Protein AF-A0A951DQ72-F1 (afdb_monomer)

Foldseek 3Di:
DDDDDDDDDPDDDDDDDDPPPDPPQAPCPVQFDAWPQKHFALAADDDCRVPQPCSNPGGQWMDHPNFIWGWDDKDFADPDDDADFPGDTRQWTWHDDPQWIWIDPVGMIIITHTPVVD

pLDDT: mean 83.1, std 17.78, range [40.22, 97.94]

Secondary structure (DSSP, 8-state):
---------------------PPPPPTTTTTSPPPTTEEEESS--SGGGGG-S-TTTS-SEEEETTEEEEEEEEEEPPSS--SEEEEEETTEEEEEETTEEEEE-SSEEEEEEEGGG-

Solvent-accessible surface area (backbone atoms only — not comparable to full-atom values): 7221 Å² total; per-residue (Å²): 134,91,80,90,80,88,80,90,79,89,75,88,78,88,77,90,73,82,89,68,85,68,77,78,75,44,76,47,53,85,64,39,54,68,29,86,79,39,44,68,27,79,59,39,74,70,87,65,33,85,58,51,77,53,44,62,75,43,57,14,14,36,40,45,92,92,41,50,23,32,33,67,50,77,45,74,37,62,101,64,83,72,58,50,77,73,43,56,29,69,85,29,41,29,21,40,48,99,83,27,40,33,42,34,62,81,61,38,26,38,36,23,40,38,53,95,70,110

Mean predicted aligned error: 10.5 Å

Structure (mmCIF, N/CA/C/O backbone):
data_AF-A0A951DQ72-F1
#
_entry.id   AF-A0A951DQ72-F1
#
loop_
_atom_site.group_PDB
_atom_site.id
_atom_site.type_symbol
_atom_site.label_atom_id
_atom_site.label_alt_id
_atom_site.label_comp_id
_atom_site.label_asym_id
_atom_site.label_entity_id
_atom_site.label_seq_id
_atom_site.pdbx_PDB_ins_code
_atom_site.Cartn_x
_atom_site.Cartn_y
_atom_site.Cartn_z
_atom_site.occupancy
_atom_site.B_iso_or_equiv
_atom_site.auth_seq_id
_atom_site.auth_comp_id
_atom_site.auth_asym_id
_atom_site.auth_atom_id
_atom_site.pdbx_PDB_model_num
ATOM 1 N N . MET A 1 1 ? -9.519 -81.967 -8.509 1.00 42.94 1 MET A N 1
ATOM 2 C CA . MET A 1 1 ? -8.205 -82.288 -9.109 1.00 42.94 1 MET A CA 1
ATOM 3 C C . MET A 1 1 ? -7.921 -81.266 -10.199 1.00 42.94 1 MET A C 1
ATOM 5 O O . MET A 1 1 ? -8.822 -81.042 -10.994 1.00 42.94 1 MET A O 1
ATOM 9 N N . SER A 1 2 ? -6.698 -80.710 -10.219 1.00 40.22 2 SER A N 1
ATOM 10 C CA . SER A 1 2 ? -6.107 -79.867 -11.287 1.00 40.22 2 SER A CA 1
ATOM 11 C C . SER A 1 2 ? -6.644 -78.423 -11.374 1.00 40.22 2 SER A C 1
ATOM 13 O O . SER A 1 2 ? -7.840 -78.247 -11.515 1.00 40.22 2 SER A O 1
ATOM 15 N N . ARG A 1 3 ? -5.878 -77.322 -11.340 1.00 44.34 3 ARG A N 1
ATOM 16 C CA . ARG A 1 3 ? -4.430 -77.038 -11.367 1.00 44.34 3 ARG A CA 1
ATOM 17 C C . ARG A 1 3 ? -4.198 -75.627 -10.786 1.00 44.34 3 ARG A C 1
ATOM 19 O O . ARG A 1 3 ? -5.009 -74.733 -10.988 1.00 44.34 3 ARG A O 1
ATOM 26 N N . LEU A 1 4 ? -3.073 -75.468 -10.093 1.00 49.38 4 LEU A N 1
ATOM 27 C CA . LEU A 1 4 ? -2.448 -74.205 -9.686 1.00 49.38 4 LEU A CA 1
ATOM 28 C C . LEU A 1 4 ? -2.097 -73.335 -10.910 1.00 49.38 4 LEU A C 1
ATOM 30 O O . LEU A 1 4 ? -1.656 -73.894 -11.912 1.00 49.38 4 LEU A O 1
ATOM 34 N N . ALA A 1 5 ? -2.182 -72.003 -10.792 1.00 46.69 5 ALA A N 1
ATOM 35 C CA . ALA A 1 5 ? -1.016 -71.096 -10.783 1.00 46.69 5 ALA A CA 1
ATOM 36 C C . ALA A 1 5 ? -1.352 -69.646 -11.199 1.00 46.69 5 ALA A C 1
ATOM 38 O O . ALA A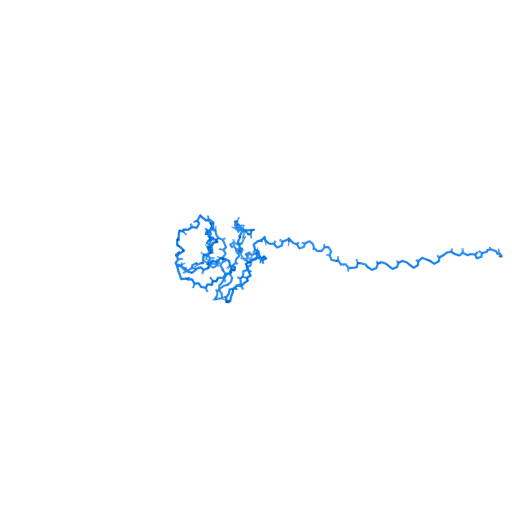 1 5 ? -2.049 -69.426 -12.181 1.00 46.69 5 ALA A O 1
ATOM 39 N N . ALA A 1 6 ? -0.682 -68.719 -10.497 1.00 46.59 6 ALA A N 1
ATOM 40 C CA . ALA A 1 6 ? -0.321 -67.344 -10.873 1.00 46.59 6 ALA A CA 1
ATOM 41 C C . ALA A 1 6 ? -1.470 -66.310 -10.975 1.00 46.59 6 ALA A C 1
ATOM 43 O O . ALA A 1 6 ? -2.549 -66.600 -11.457 1.00 46.59 6 ALA A O 1
ATOM 44 N N . ALA A 1 7 ? -1.335 -65.060 -10.536 1.00 47.00 7 ALA A N 1
ATOM 45 C CA . ALA A 1 7 ? -0.145 -64.270 -10.260 1.00 47.00 7 ALA A CA 1
ATOM 46 C C . ALA A 1 7 ? -0.443 -63.243 -9.154 1.00 47.00 7 ALA A C 1
ATOM 48 O O . ALA A 1 7 ? -1.519 -62.650 -9.107 1.00 47.00 7 ALA A O 1
ATOM 49 N N . ALA A 1 8 ? 0.534 -63.026 -8.276 1.00 52.50 8 ALA A N 1
ATOM 50 C CA . ALA A 1 8 ? 0.543 -61.913 -7.343 1.00 52.50 8 ALA A CA 1
ATOM 51 C C . ALA A 1 8 ? 0.726 -60.597 -8.116 1.00 52.50 8 ALA A C 1
ATOM 53 O O . ALA A 1 8 ? 1.748 -60.405 -8.770 1.00 52.50 8 ALA A O 1
ATOM 54 N N . LEU A 1 9 ? -0.240 -59.686 -8.012 1.00 52.50 9 LEU A N 1
ATOM 55 C CA . LEU A 1 9 ? -0.083 -58.282 -8.391 1.00 52.50 9 LEU A CA 1
ATOM 56 C C . LEU A 1 9 ? -0.302 -57.429 -7.141 1.00 52.50 9 LEU A C 1
ATOM 58 O O . LEU A 1 9 ? -1.373 -56.880 -6.897 1.00 52.50 9 LEU A O 1
ATOM 62 N N . LEU A 1 10 ? 0.749 -57.358 -6.323 1.00 49.00 10 LEU A N 1
ATOM 63 C CA . LEU A 1 10 ? 0.954 -56.253 -5.397 1.00 49.00 10 LEU A CA 1
ATOM 64 C C . LEU A 1 10 ? 1.287 -55.018 -6.236 1.00 49.00 10 LEU A C 1
ATOM 66 O O . LEU A 1 10 ? 2.428 -54.842 -6.652 1.00 49.00 10 LEU A O 1
ATOM 70 N N . THR A 1 11 ? 0.300 -54.156 -6.459 1.00 54.03 11 THR A N 1
ATOM 71 C CA . THR A 1 11 ? 0.568 -52.784 -6.900 1.00 54.03 11 THR A CA 1
ATOM 72 C C . THR A 1 11 ? -0.002 -51.848 -5.853 1.00 54.03 11 THR A C 1
ATOM 74 O O . THR A 1 11 ? -1.165 -51.457 -5.887 1.00 54.03 11 THR A O 1
ATOM 77 N N . ALA A 1 12 ? 0.837 -51.550 -4.864 1.00 54.34 12 ALA A N 1
ATOM 78 C CA . ALA A 1 12 ? 0.655 -50.398 -4.009 1.00 54.34 12 ALA A CA 1
ATOM 79 C C . ALA A 1 12 ? 0.926 -49.145 -4.848 1.00 54.34 12 ALA A C 1
ATOM 81 O O . ALA A 1 12 ? 2.048 -48.934 -5.299 1.00 54.34 12 ALA A O 1
ATOM 82 N N . LEU A 1 13 ? -0.092 -48.310 -5.030 1.00 54.56 13 LEU A N 1
ATOM 83 C CA . LEU A 1 13 ? 0.082 -46.903 -5.375 1.00 54.56 13 LEU A CA 1
ATOM 84 C C . LEU A 1 13 ? -0.714 -46.090 -4.358 1.00 54.56 13 LEU A C 1
ATOM 86 O O . LEU A 1 13 ? -1.879 -45.751 -4.547 1.00 54.56 13 LEU A O 1
ATOM 90 N N . LEU A 1 14 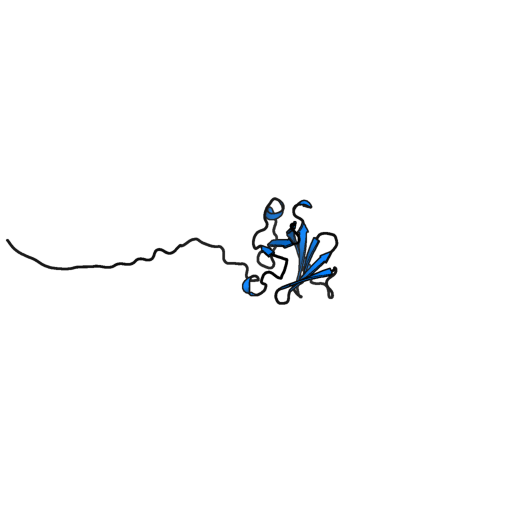? -0.049 -45.826 -3.234 1.00 52.72 14 LEU A N 1
ATOM 91 C CA . LEU A 1 14 ? -0.347 -44.672 -2.404 1.00 52.72 14 LEU A CA 1
ATOM 92 C C . LEU A 1 14 ? 0.027 -43.417 -3.198 1.00 52.72 14 LEU A C 1
ATOM 94 O O . LEU A 1 14 ? 1.203 -43.163 -3.437 1.00 52.72 14 LEU A O 1
ATOM 98 N N . ALA A 1 15 ? -0.973 -42.618 -3.547 1.00 52.84 15 ALA A N 1
ATOM 99 C CA . ALA A 1 15 ? -0.816 -41.184 -3.745 1.00 52.84 15 ALA A CA 1
ATOM 100 C C . ALA A 1 15 ? -2.050 -40.489 -3.161 1.00 52.84 15 ALA A C 1
ATOM 102 O O . ALA A 1 15 ? -2.952 -40.040 -3.861 1.00 52.84 15 ALA A O 1
ATOM 103 N N . ALA A 1 16 ? -2.094 -40.446 -1.831 1.00 56.62 16 ALA A N 1
ATOM 104 C CA . ALA A 1 16 ? -2.807 -39.398 -1.129 1.00 56.62 16 ALA A CA 1
ATOM 105 C C . ALA A 1 16 ? -1.984 -38.112 -1.281 1.00 56.62 16 ALA A C 1
ATOM 107 O O . ALA A 1 16 ? -0.916 -38.011 -0.689 1.00 56.62 16 ALA A O 1
ATOM 108 N N . ALA A 1 17 ? -2.459 -37.155 -2.078 1.00 49.41 17 ALA A N 1
ATOM 109 C CA . ALA A 1 17 ? -2.078 -35.748 -1.958 1.00 49.41 17 ALA A CA 1
ATOM 110 C C . ALA A 1 17 ? -3.063 -34.859 -2.735 1.00 49.41 17 ALA A C 1
ATOM 112 O O . ALA A 1 17 ? -2.911 -34.607 -3.923 1.00 49.41 17 ALA A O 1
ATOM 113 N N . CYS A 1 18 ? -4.098 -34.418 -2.021 1.00 52.59 18 CYS A N 1
ATOM 114 C CA . CYS A 1 18 ? -4.557 -33.031 -1.992 1.00 52.59 18 CYS A CA 1
ATOM 115 C C . CYS A 1 18 ? -4.607 -32.273 -3.336 1.00 52.59 18 CYS A C 1
ATOM 117 O O . CYS A 1 18 ? -3.840 -31.348 -3.576 1.00 52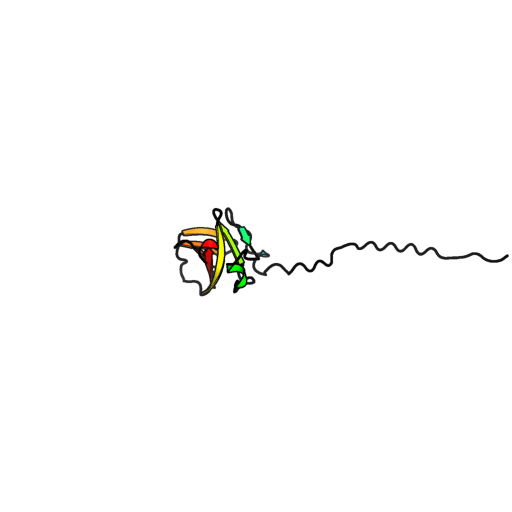.59 18 CYS A O 1
ATOM 119 N N . GLY A 1 19 ? -5.591 -32.587 -4.178 1.00 43.12 19 GLY A N 1
ATOM 120 C CA . GLY A 1 19 ? -6.080 -31.660 -5.205 1.00 43.12 19 GLY A CA 1
ATOM 121 C C . GLY A 1 19 ? -6.977 -30.581 -4.592 1.00 43.12 19 GLY A C 1
ATOM 122 O O . GLY A 1 19 ? -8.102 -30.387 -5.040 1.00 43.12 19 GLY A O 1
ATOM 123 N N . GLY A 1 20 ? -6.531 -29.941 -3.509 1.00 42.84 20 GLY A N 1
ATOM 124 C CA . GLY A 1 20 ? -7.137 -28.705 -3.039 1.00 42.84 20 GLY A CA 1
ATOM 125 C C . GLY A 1 20 ? -6.656 -27.613 -3.976 1.00 42.84 20 GLY A C 1
ATOM 126 O O . GLY A 1 20 ? -5.478 -27.270 -3.943 1.00 42.84 20 GLY A O 1
ATOM 127 N N . GLY A 1 21 ? -7.532 -27.129 -4.853 1.00 43.88 21 GLY A N 1
ATOM 128 C CA . GLY A 1 21 ? -7.253 -25.980 -5.706 1.00 43.88 21 GLY A CA 1
ATOM 129 C C . GLY A 1 21 ? -7.040 -24.737 -4.849 1.00 43.88 21 GLY A C 1
ATOM 130 O O . GLY A 1 21 ? -7.961 -23.949 -4.665 1.00 43.88 21 GLY A O 1
ATOM 131 N N . GLY A 1 22 ? -5.843 -24.587 -4.284 1.00 55.22 22 GLY A N 1
ATOM 132 C CA . GLY A 1 22 ? -5.372 -23.310 -3.783 1.00 55.22 22 GLY A CA 1
ATOM 133 C C . GLY A 1 22 ? -5.252 -22.393 -4.987 1.00 55.22 22 GLY A C 1
ATOM 134 O O . GLY A 1 22 ? -4.573 -22.742 -5.956 1.00 55.22 22 GLY A O 1
ATOM 135 N N . ALA A 1 23 ? -5.960 -21.264 -4.961 1.00 66.19 23 ALA A N 1
ATOM 136 C CA . ALA A 1 23 ? -5.717 -20.207 -5.926 1.00 66.19 23 ALA A CA 1
ATOM 137 C C . ALA A 1 23 ? -4.208 -19.926 -5.950 1.00 66.19 23 ALA A C 1
ATOM 139 O O . ALA A 1 23 ? -3.560 -19.918 -4.901 1.00 66.19 23 ALA A O 1
ATOM 140 N N . ALA A 1 24 ? -3.641 -19.776 -7.147 1.00 77.88 24 ALA A N 1
ATOM 141 C CA . ALA A 1 24 ? -2.245 -19.389 -7.256 1.00 77.88 24 ALA A CA 1
ATOM 142 C C . ALA A 1 24 ? -2.054 -18.060 -6.515 1.00 77.88 24 ALA A C 1
ATOM 144 O O . ALA A 1 24 ? -2.876 -17.156 -6.668 1.00 77.88 24 ALA A O 1
ATOM 145 N N . ALA A 1 25 ? -0.992 -17.963 -5.713 1.00 82.62 25 ALA A N 1
ATOM 146 C CA . ALA A 1 25 ? -0.660 -16.717 -5.038 1.00 82.62 25 ALA A CA 1
ATOM 147 C C . ALA A 1 25 ? -0.479 -15.589 -6.077 1.00 82.62 25 ALA A C 1
ATOM 149 O O . ALA A 1 25 ? 0.014 -15.859 -7.184 1.00 82.62 25 ALA A O 1
ATOM 150 N N . PRO A 1 26 ? -0.834 -14.336 -5.745 1.00 89.81 26 PRO A N 1
ATOM 151 C CA . PRO A 1 26 ? -0.614 -13.191 -6.617 1.00 89.81 26 PRO A CA 1
ATOM 152 C C . PRO A 1 26 ? 0.844 -13.079 -7.074 1.00 89.81 26 PRO A C 1
ATOM 154 O O . PRO A 1 26 ? 1.779 -13.330 -6.309 1.00 89.81 26 PRO A O 1
ATOM 157 N N . SER A 1 27 ? 1.054 -12.643 -8.317 1.00 89.81 27 SER A N 1
ATOM 158 C CA . SER A 1 27 ? 2.384 -12.605 -8.948 1.00 89.81 27 SER A CA 1
ATOM 159 C C . SER A 1 27 ? 3.395 -11.723 -8.206 1.00 89.81 27 SER A C 1
ATOM 161 O O . SER A 1 27 ? 4.593 -12.004 -8.233 1.00 89.81 27 SER A O 1
ATOM 163 N N . TRP A 1 28 ? 2.926 -10.690 -7.501 1.00 93.38 28 TRP A N 1
ATOM 164 C CA . TRP A 1 28 ? 3.772 -9.793 -6.716 1.00 93.38 28 TRP A CA 1
ATOM 165 C C . TRP A 1 28 ? 4.314 -10.430 -5.430 1.00 93.38 28 TRP A C 1
ATOM 167 O O . TRP A 1 28 ? 5.364 -9.997 -4.948 1.00 93.38 28 TRP A O 1
ATOM 177 N N . ARG A 1 29 ? 3.636 -11.441 -4.865 1.00 94.25 29 ARG A N 1
ATOM 178 C CA . ARG A 1 29 ? 3.923 -11.960 -3.514 1.00 94.25 29 ARG A CA 1
ATOM 179 C C . ARG A 1 29 ? 5.337 -12.513 -3.386 1.00 94.25 29 ARG A C 1
ATOM 181 O O . ARG A 1 29 ? 5.976 -12.346 -2.352 1.00 94.25 29 ARG A O 1
ATOM 188 N N . ALA A 1 30 ? 5.839 -13.148 -4.443 1.00 93.00 30 ALA A N 1
ATOM 189 C CA . ALA A 1 30 ? 7.155 -13.777 -4.434 1.00 93.00 30 ALA A CA 1
ATOM 190 C C . ALA A 1 30 ? 8.313 -12.770 -4.293 1.00 93.00 30 ALA A C 1
ATOM 192 O O . ALA A 1 30 ? 9.347 -13.118 -3.726 1.00 93.00 30 ALA A O 1
ATOM 193 N N . SER A 1 31 ? 8.156 -11.540 -4.794 1.00 94.56 31 SER A N 1
ATOM 194 C CA . SER A 1 31 ? 9.208 -10.512 -4.769 1.00 94.56 31 SER A CA 1
ATOM 195 C C . SER A 1 31 ? 8.989 -9.410 -3.727 1.00 94.56 31 SER A C 1
ATOM 197 O O . SER A 1 31 ? 9.903 -8.619 -3.499 1.00 94.56 31 SER A O 1
ATOM 199 N N . HIS A 1 32 ? 7.826 -9.372 -3.068 1.00 96.69 32 HIS A N 1
ATOM 200 C CA . HIS A 1 32 ? 7.474 -8.351 -2.076 1.00 96.69 32 HIS A CA 1
ATOM 201 C C . HIS A 1 32 ? 6.951 -9.013 -0.786 1.00 96.69 32 HIS A C 1
ATOM 203 O O . HIS A 1 32 ? 5.737 -9.095 -0.578 1.00 96.69 32 HIS A O 1
ATOM 209 N N . PRO A 1 33 ? 7.851 -9.531 0.077 1.00 96.12 33 PRO A N 1
ATOM 210 C CA . PRO A 1 33 ? 7.473 -10.161 1.342 1.00 96.12 33 PRO A CA 1
ATOM 211 C C . PRO A 1 33 ? 6.954 -9.142 2.366 1.00 96.12 33 PRO A C 1
ATOM 213 O O . PRO A 1 33 ? 7.173 -7.938 2.230 1.00 96.12 33 PRO A O 1
ATOM 216 N N . ASP A 1 34 ? 6.333 -9.626 3.439 1.00 97.62 34 ASP A N 1
ATOM 217 C CA . ASP A 1 34 ? 5.861 -8.772 4.532 1.00 97.62 34 ASP A CA 1
ATOM 218 C C . ASP A 1 34 ? 7.030 -7.986 5.156 1.00 97.62 34 ASP A C 1
ATOM 220 O O . ASP A 1 34 ? 8.012 -8.588 5.613 1.00 97.62 34 ASP A O 1
ATOM 224 N N . PRO A 1 35 ? 6.985 -6.643 5.163 1.00 96.75 35 PRO A N 1
ATOM 225 C CA . PRO A 1 35 ? 8.018 -5.856 5.806 1.00 96.75 35 PRO A CA 1
ATOM 226 C C . PRO A 1 35 ? 7.786 -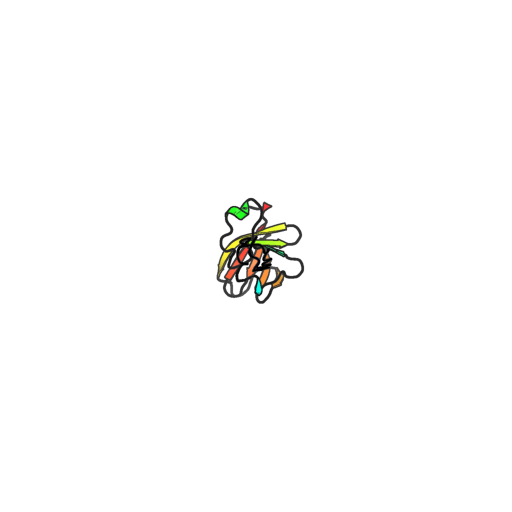5.787 7.318 1.00 96.75 35 PRO A C 1
ATOM 228 O O . PRO A 1 35 ? 6.677 -5.970 7.808 1.00 96.75 35 PRO A O 1
ATOM 231 N N . ASN A 1 36 ? 8.835 -5.489 8.089 1.00 94.69 36 ASN A N 1
ATOM 232 C CA . ASN A 1 36 ? 8.726 -5.478 9.549 1.00 94.69 36 ASN A CA 1
ATOM 233 C C . ASN A 1 36 ? 7.599 -4.545 10.040 1.00 94.69 36 ASN A C 1
ATOM 235 O O . ASN A 1 36 ? 7.599 -3.351 9.735 1.00 94.69 36 ASN A O 1
ATOM 239 N N . GLY A 1 37 ? 6.679 -5.095 10.835 1.00 95.25 37 GLY A N 1
ATOM 240 C CA . GLY A 1 37 ? 5.557 -4.369 11.431 1.00 95.25 37 GLY A CA 1
ATOM 241 C C . GLY A 1 37 ? 4.327 -4.208 10.534 1.00 95.25 37 GLY A C 1
ATOM 242 O O . GLY A 1 37 ? 3.380 -3.548 10.967 1.00 95.25 37 GLY A O 1
ATOM 243 N N . LEU A 1 38 ? 4.330 -4.772 9.322 1.00 97.88 38 LEU A N 1
ATOM 244 C CA . LEU A 1 38 ? 3.165 -4.846 8.442 1.00 97.88 38 LEU A CA 1
ATOM 245 C C . LEU A 1 38 ? 2.953 -6.292 7.978 1.00 97.88 38 LEU A C 1
ATOM 247 O O . LEU A 1 38 ? 3.919 -7.017 7.757 1.00 97.88 38 LEU A O 1
ATOM 251 N N . THR A 1 39 ? 1.700 -6.662 7.746 1.00 97.94 39 THR A N 1
ATOM 252 C CA . THR A 1 39 ? 1.337 -7.895 7.032 1.00 97.94 39 THR A CA 1
ATOM 253 C C . THR A 1 39 ? 0.690 -7.503 5.713 1.00 97.94 39 THR A C 1
ATOM 255 O O . THR A 1 39 ? -0.151 -6.604 5.695 1.00 97.94 39 THR A O 1
ATOM 258 N N . PHE A 1 40 ? 1.081 -8.129 4.606 1.00 96.94 40 PHE A N 1
ATOM 259 C CA . PHE A 1 40 ? 0.352 -8.034 3.349 1.00 96.94 40 PHE A CA 1
ATOM 260 C C . PHE A 1 40 ? -0.618 -9.199 3.232 1.00 96.94 40 PHE A C 1
ATOM 262 O O . PHE A 1 40 ? -0.226 -10.356 3.370 1.00 96.94 40 PHE A O 1
ATOM 269 N N . ASP A 1 41 ? -1.862 -8.900 2.885 1.00 94.19 41 ASP A N 1
ATOM 270 C CA . ASP A 1 41 ? -2.898 -9.904 2.702 1.00 94.19 41 ASP A CA 1
ATOM 271 C C . ASP A 1 41 ? -3.329 -9.975 1.244 1.00 94.19 41 ASP A C 1
ATOM 273 O O . ASP A 1 41 ? -3.552 -8.968 0.564 1.00 94.19 41 ASP A O 1
ATOM 277 N N . GLU A 1 42 ? -3.471 -11.202 0.760 1.00 92.56 42 GLU A N 1
ATOM 278 C CA . GLU A 1 42 ? -3.938 -11.499 -0.597 1.00 92.56 42 GLU A CA 1
ATOM 279 C C . GLU A 1 42 ? -5.461 -11.361 -0.717 1.00 92.56 42 GLU A C 1
ATOM 281 O O . GLU A 1 42 ? -6.008 -11.275 -1.815 1.00 92.56 42 GLU A O 1
ATOM 286 N N . GLN A 1 43 ? -6.152 -11.298 0.421 1.00 88.94 43 GLN A N 1
ATOM 287 C CA . GLN A 1 43 ? -7.588 -11.098 0.518 1.00 88.94 43 GLN A CA 1
ATOM 288 C C . GLN A 1 43 ? -7.860 -9.961 1.491 1.00 88.94 43 GLN A C 1
ATOM 290 O O . GLN A 1 43 ? -7.259 -9.882 2.557 1.00 88.94 43 GLN A O 1
ATOM 295 N N . ALA A 1 44 ? -8.788 -9.081 1.137 1.00 86.44 44 ALA A N 1
ATOM 296 C CA . ALA A 1 44 ? -9.298 -8.134 2.109 1.00 86.44 44 ALA A CA 1
ATOM 297 C C . ALA A 1 44 ? -10.351 -8.834 2.980 1.00 86.44 44 ALA A C 1
ATOM 299 O O . ALA A 1 44 ? -11.200 -9.549 2.442 1.00 86.44 44 ALA A O 1
ATOM 300 N N . PRO A 1 45 ? -10.335 -8.649 4.305 1.00 83.06 45 PRO A N 1
ATOM 301 C CA . PRO A 1 45 ? -11.447 -9.047 5.152 1.00 83.06 45 PRO A CA 1
ATOM 302 C C . PRO A 1 45 ? -12.554 -7.976 5.166 1.00 83.06 45 PRO A C 1
ATOM 304 O O . PRO A 1 45 ? -12.335 -6.803 4.857 1.00 83.06 45 PRO A O 1
ATOM 307 N N . GLY A 1 46 ? -13.764 -8.415 5.518 1.00 79.25 46 GLY A N 1
ATOM 308 C CA . GLY A 1 46 ? -14.897 -7.554 5.866 1.00 79.25 46 GLY A CA 1
ATOM 309 C C . GLY A 1 46 ? -15.536 -6.747 4.728 1.00 79.25 46 GLY A C 1
ATOM 310 O O . GLY A 1 46 ? -15.489 -7.133 3.562 1.00 79.25 46 GLY A O 1
ATOM 311 N N . LEU A 1 47 ? -16.259 -5.671 5.061 1.00 73.38 47 LEU A N 1
ATOM 312 C CA . LEU A 1 47 ? -17.238 -5.053 4.142 1.00 73.38 47 LEU A CA 1
ATOM 313 C C . LEU A 1 47 ? -16.597 -4.405 2.904 1.00 73.38 47 LEU A C 1
ATOM 315 O O . LEU A 1 47 ? -17.188 -4.418 1.823 1.00 73.38 47 LEU A O 1
ATOM 319 N N . CYS A 1 48 ? -15.379 -3.876 3.035 1.00 78.94 48 CYS A N 1
ATOM 320 C CA . CYS A 1 48 ? -14.664 -3.246 1.921 1.00 78.94 48 CYS A CA 1
ATOM 321 C C . CYS A 1 48 ? -14.100 -4.280 0.931 1.00 78.94 48 CYS A C 1
ATOM 323 O O . CYS A 1 48 ? -13.791 -3.939 -0.212 1.00 78.94 48 CYS A O 1
ATOM 325 N N . ALA A 1 49 ? -14.003 -5.549 1.344 1.00 67.88 49 ALA A N 1
ATOM 326 C CA . ALA A 1 49 ? -13.427 -6.627 0.552 1.00 67.88 49 ALA A CA 1
ATOM 327 C C . ALA A 1 49 ? -14.222 -6.992 -0.697 1.00 67.88 49 ALA A C 1
ATOM 329 O O . ALA A 1 49 ? -13.647 -7.469 -1.674 1.00 67.88 49 ALA A O 1
ATOM 330 N N . LEU A 1 50 ? -15.531 -6.723 -0.698 1.00 66.44 50 LEU A N 1
ATOM 331 C CA . LEU A 1 50 ? -16.390 -6.961 -1.859 1.00 66.44 50 LEU A CA 1
ATOM 332 C C . LEU A 1 50 ? -15.929 -6.183 -3.108 1.00 66.44 50 LEU A C 1
ATOM 334 O O . LEU A 1 50 ? -16.396 -6.482 -4.202 1.00 66.44 50 LEU A O 1
ATOM 338 N N . THR A 1 51 ? -15.017 -5.208 -2.965 1.00 72.00 51 THR A N 1
ATOM 339 C CA . THR A 1 51 ? -14.556 -4.356 -4.073 1.00 72.00 51 THR A CA 1
ATOM 340 C C . THR A 1 51 ? -13.034 -4.141 -4.110 1.00 72.00 51 THR A C 1
ATOM 342 O O . THR A 1 51 ? -12.581 -3.049 -4.455 1.00 72.00 51 THR A O 1
ATOM 345 N N . VAL A 1 52 ? -12.216 -5.147 -3.774 1.00 81.62 52 VAL A N 1
ATOM 346 C CA . VAL A 1 52 ? -10.766 -5.058 -4.050 1.00 81.62 52 VAL A CA 1
ATOM 347 C C . VAL A 1 52 ? -10.552 -5.015 -5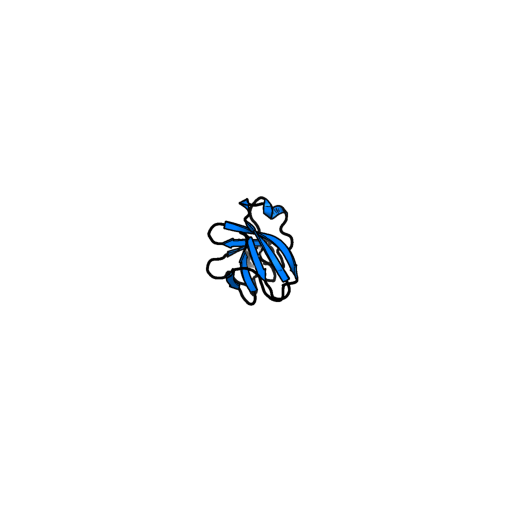.562 1.00 81.62 52 VAL A C 1
ATOM 349 O O . VAL A 1 52 ? -10.967 -5.922 -6.280 1.00 81.62 52 VAL A O 1
ATOM 352 N N . GLN A 1 53 ? -9.923 -3.949 -6.056 1.00 81.94 53 GLN A N 1
ATOM 353 C CA . GLN A 1 53 ? -9.881 -3.676 -7.495 1.00 81.94 53 GLN A CA 1
ATOM 354 C C . GLN A 1 53 ? -8.688 -4.319 -8.213 1.00 81.94 53 GLN A C 1
ATOM 356 O O . GLN A 1 53 ? -8.811 -4.682 -9.381 1.00 81.94 53 GLN A O 1
ATOM 361 N N . TYR A 1 54 ? -7.543 -4.459 -7.540 1.00 89.38 54 TYR A N 1
ATOM 362 C CA . TYR A 1 54 ? -6.280 -4.893 -8.149 1.00 89.38 54 TYR A CA 1
ATOM 363 C C . TYR A 1 54 ? -5.494 -5.878 -7.251 1.00 89.38 54 TYR A C 1
ATOM 365 O O . TYR A 1 54 ? -4.319 -5.630 -6.952 1.00 89.38 54 TYR A O 1
ATOM 373 N N . PRO A 1 55 ? -6.098 -7.002 -6.813 1.00 87.62 55 PRO A N 1
ATOM 374 C CA . PRO A 1 55 ? -5.456 -7.947 -5.884 1.00 87.62 55 PRO A CA 1
ATOM 375 C C . PRO A 1 55 ? -4.215 -8.641 -6.479 1.00 87.62 55 PRO A C 1
ATOM 377 O O . PRO A 1 55 ? -3.287 -9.005 -5.759 1.00 87.62 55 PRO A O 1
ATOM 380 N N . ASP A 1 56 ? -4.156 -8.767 -7.808 1.00 90.56 56 ASP A N 1
ATOM 381 C CA . ASP A 1 56 ? -3.037 -9.404 -8.512 1.00 90.56 56 ASP A CA 1
ATOM 382 C C . ASP A 1 56 ? -1.840 -8.473 -8.739 1.00 90.56 56 ASP A C 1
ATOM 384 O O . ASP A 1 56 ? -0.790 -8.919 -9.194 1.00 90.56 56 ASP A O 1
ATOM 388 N N . SER A 1 57 ? -1.986 -7.172 -8.469 1.00 94.19 57 SER A N 1
ATOM 389 C CA . SER A 1 57 ? -0.933 -6.168 -8.704 1.00 94.19 57 SER A CA 1
ATOM 390 C C . SER A 1 57 ? -0.287 -5.659 -7.417 1.00 94.19 57 SER A C 1
ATOM 392 O O . SER A 1 57 ? 0.863 -5.235 -7.442 1.00 94.19 57 SER A O 1
ATOM 394 N N . ALA A 1 58 ? -1.025 -5.695 -6.311 1.00 95.88 58 ALA A N 1
ATOM 395 C CA . ALA A 1 58 ? -0.583 -5.277 -4.989 1.00 95.88 58 ALA A CA 1
ATOM 396 C C . ALA A 1 58 ? -1.454 -5.964 -3.919 1.00 95.88 58 ALA A C 1
ATOM 398 O O . ALA A 1 58 ? -2.527 -6.468 -4.262 1.00 95.88 58 ALA A O 1
ATOM 399 N N . PRO A 1 59 ? -1.045 -5.967 -2.635 1.00 96.31 59 PRO A N 1
ATOM 400 C CA . PRO A 1 59 ? -1.816 -6.534 -1.538 1.00 96.31 59 PRO A CA 1
ATOM 401 C C . PRO A 1 59 ? -3.263 -6.063 -1.574 1.00 96.31 59 PRO A C 1
ATOM 403 O O . PRO A 1 59 ? -3.523 -4.880 -1.820 1.00 96.31 59 PRO A O 1
ATOM 406 N N . ALA A 1 60 ? -4.195 -6.977 -1.335 1.00 94.94 60 ALA A N 1
ATOM 407 C CA . ALA A 1 60 ? -5.610 -6.662 -1.214 1.00 94.94 60 ALA A CA 1
ATOM 408 C C . ALA A 1 60 ? -5.886 -5.902 0.089 1.00 94.94 60 ALA A C 1
ATOM 410 O O . ALA A 1 60 ? -6.702 -4.976 0.110 1.00 94.94 60 ALA A O 1
ATOM 411 N N . ALA A 1 61 ? -5.167 -6.259 1.154 1.00 95.38 61 ALA A N 1
ATOM 412 C CA . ALA A 1 61 ? -5.150 -5.524 2.405 1.00 95.38 61 ALA A CA 1
ATOM 413 C C . ALA A 1 61 ? -3.748 -5.480 3.028 1.00 95.38 61 ALA A C 1
ATOM 415 O O . ALA A 1 61 ? -2.833 -6.195 2.616 1.00 95.38 61 ALA A O 1
ATOM 416 N N . ILE A 1 62 ? -3.588 -4.566 3.981 1.00 97.06 62 ILE A N 1
ATOM 417 C CA . ILE A 1 62 ? -2.381 -4.389 4.779 1.00 97.06 62 ILE A CA 1
ATOM 418 C C . ILE A 1 62 ? -2.802 -4.285 6.241 1.00 97.06 62 ILE A C 1
ATOM 420 O O . ILE A 1 62 ? -3.561 -3.379 6.598 1.00 97.06 62 ILE A O 1
ATOM 424 N N . GLU A 1 63 ? -2.276 -5.153 7.093 1.00 96.94 63 GLU A N 1
ATOM 425 C CA . GLU A 1 63 ? -2.365 -4.968 8.538 1.00 96.94 63 GLU A CA 1
ATOM 426 C C . GLU A 1 63 ? -1.230 -4.062 9.007 1.00 96.94 63 GLU A C 1
ATOM 428 O O . GLU A 1 63 ? -0.054 -4.304 8.727 1.00 96.94 63 GLU A O 1
ATOM 433 N N . TYR A 1 64 ? -1.573 -3.001 9.732 1.00 96.81 64 TYR A N 1
ATOM 434 C CA . TYR A 1 64 ? -0.598 -2.070 10.285 1.00 96.81 64 TYR A CA 1
ATOM 435 C C . TYR A 1 64 ? -1.118 -1.442 11.576 1.00 96.81 64 TYR A C 1
ATOM 437 O O . TYR A 1 64 ? -2.217 -0.891 11.612 1.00 96.81 64 TYR A O 1
ATOM 445 N N . GLN A 1 65 ? -0.318 -1.509 12.646 1.00 94.94 65 GLN A N 1
ATOM 446 C CA . GLN A 1 65 ? -0.652 -0.947 13.966 1.00 94.94 65 GLN A CA 1
ATOM 447 C C . GLN A 1 65 ? -2.039 -1.371 14.497 1.00 94.94 65 GLN A C 1
ATOM 449 O O . GLN A 1 65 ? -2.741 -0.585 15.128 1.00 94.94 65 GLN A O 1
ATOM 454 N N . GLY A 1 66 ? -2.444 -2.618 14.235 1.00 93.31 66 GLY A N 1
ATOM 455 C CA . GLY A 1 66 ? -3.737 -3.159 14.672 1.00 93.31 66 GLY A CA 1
ATOM 456 C C . GLY A 1 66 ? -4.945 -2.707 13.842 1.00 93.31 66 GLY A C 1
ATOM 457 O O . GLY A 1 66 ? -6.073 -3.004 14.222 1.00 93.31 66 GLY A O 1
ATOM 458 N N . GLY A 1 67 ? -4.731 -1.995 12.732 1.00 94.12 67 GLY A N 1
ATOM 459 C CA . GLY A 1 67 ? -5.767 -1.673 11.754 1.00 94.12 67 GLY A CA 1
ATOM 460 C C . GLY A 1 67 ? -5.583 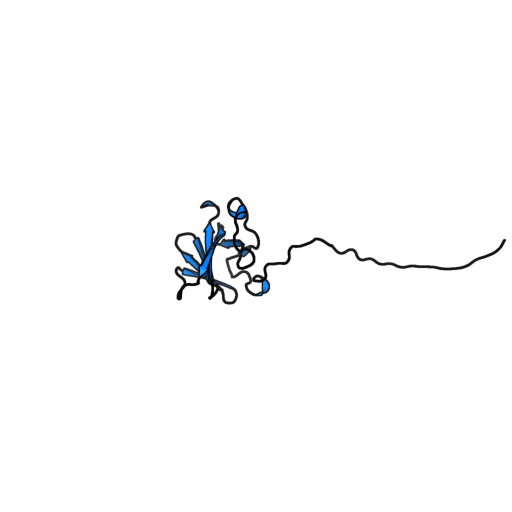-2.443 10.450 1.00 94.12 67 GLY A C 1
ATOM 461 O O . GLY A 1 67 ? -4.451 -2.659 10.015 1.00 94.12 67 GLY A O 1
ATOM 462 N N . THR A 1 68 ? -6.697 -2.789 9.805 1.00 95.12 68 THR A N 1
ATOM 463 C CA . THR A 1 68 ? -6.713 -3.399 8.471 1.00 95.12 68 THR A CA 1
ATOM 464 C C . THR A 1 68 ? -7.023 -2.342 7.422 1.00 95.12 68 THR A C 1
ATOM 466 O O . THR A 1 68 ? -8.072 -1.695 7.459 1.00 95.12 68 THR A O 1
ATOM 469 N N . TYR A 1 69 ? -6.106 -2.146 6.482 1.00 95.00 69 TYR A N 1
ATOM 470 C CA . TYR A 1 69 ? -6.226 -1.165 5.412 1.00 95.00 69 TYR A CA 1
ATOM 471 C C . TYR A 1 69 ? -6.488 -1.883 4.095 1.00 95.00 69 TYR A C 1
ATOM 473 O O . TYR A 1 69 ? -5.661 -2.666 3.644 1.00 95.00 69 TYR A O 1
ATOM 481 N N . VAL A 1 70 ? -7.623 -1.606 3.461 1.00 94.75 70 VAL A N 1
ATOM 482 C CA . VAL A 1 70 ? -8.076 -2.295 2.248 1.00 94.75 70 VAL A CA 1
ATOM 483 C C . VAL A 1 70 ? -7.744 -1.471 1.007 1.00 94.75 70 VAL A C 1
ATOM 485 O O . VAL A 1 70 ? -7.907 -0.245 1.001 1.00 94.75 70 VAL A O 1
ATOM 488 N N . GLN A 1 71 ? -7.270 -2.146 -0.041 1.00 94.19 71 GLN A N 1
ATOM 489 C CA . GLN A 1 71 ? -6.890 -1.542 -1.314 1.00 94.19 71 GLN A CA 1
ATOM 490 C C . GLN A 1 71 ? -8.096 -0.866 -1.979 1.00 94.19 71 GLN A C 1
ATOM 492 O O . GLN A 1 71 ? -9.154 -1.472 -2.149 1.00 94.19 71 GLN A O 1
ATOM 497 N N . ARG A 1 72 ? -7.932 0.399 -2.378 1.00 91.12 72 ARG A N 1
ATOM 498 C CA . ARG A 1 72 ? -9.023 1.239 -2.891 1.00 91.12 72 ARG A CA 1
ATOM 499 C C . ARG A 1 72 ? -8.851 1.640 -4.347 1.00 91.12 72 ARG A C 1
ATOM 501 O O . ARG A 1 72 ? -9.823 1.643 -5.095 1.00 91.12 72 ARG A O 1
ATOM 508 N N . SER A 1 73 ? -7.653 2.068 -4.729 1.00 91.31 73 SER A N 1
ATOM 509 C CA . SER A 1 73 ? -7.407 2.612 -6.063 1.00 91.31 73 SER A CA 1
ATOM 510 C C . SER A 1 73 ? -5.960 2.441 -6.491 1.00 91.31 73 SER A C 1
ATOM 512 O O . SER A 1 73 ? -5.069 2.299 -5.653 1.00 91.31 73 SER A O 1
ATOM 514 N N . ARG A 1 74 ? -5.752 2.535 -7.804 1.00 94.81 74 ARG A N 1
ATOM 515 C CA . ARG A 1 74 ? -4.455 2.595 -8.473 1.00 94.81 74 ARG A CA 1
ATOM 516 C C . ARG A 1 74 ? -4.356 3.903 -9.253 1.00 94.81 74 ARG A C 1
ATOM 518 O O . ARG A 1 74 ? -5.325 4.324 -9.884 1.00 94.81 74 ARG A O 1
ATOM 525 N N . ALA A 1 75 ? -3.195 4.535 -9.214 1.00 94.88 75 ALA A N 1
ATOM 526 C CA . ALA A 1 75 ? -2.839 5.683 -10.038 1.00 94.88 75 ALA A CA 1
ATOM 527 C C . ALA A 1 75 ? -1.380 5.552 -10.490 1.00 94.88 75 ALA A C 1
ATOM 529 O O . ALA A 1 75 ? -0.657 4.700 -9.986 1.00 94.88 75 ALA A O 1
ATOM 530 N N . VAL A 1 76 ? -0.932 6.407 -11.407 1.00 95.81 76 VAL A N 1
ATOM 531 C CA . VAL A 1 76 ? 0.494 6.490 -11.760 1.00 95.81 76 VAL A CA 1
ATOM 532 C C . VAL A 1 76 ? 1.285 7.002 -10.555 1.00 95.81 76 VAL A C 1
ATOM 534 O O . VAL A 1 76 ? 0.848 7.946 -9.887 1.00 95.81 76 VAL A O 1
ATOM 537 N N . ALA A 1 77 ? 2.438 6.391 -10.284 1.00 92.81 77 ALA A N 1
ATOM 538 C CA . ALA A 1 77 ? 3.318 6.819 -9.205 1.00 92.81 77 ALA A CA 1
ATOM 539 C C . ALA A 1 77 ? 3.785 8.275 -9.416 1.00 92.81 77 ALA A C 1
ATOM 541 O O . ALA A 1 77 ? 4.239 8.634 -10.509 1.00 92.81 77 ALA A O 1
ATOM 542 N N . PRO A 1 78 ? 3.671 9.152 -8.402 1.00 88.56 78 PRO A N 1
ATOM 543 C CA . PRO A 1 78 ? 4.231 10.492 -8.487 1.00 88.56 78 PRO A CA 1
ATOM 544 C C . PRO A 1 78 ? 5.770 10.432 -8.458 1.00 88.56 78 PRO A C 1
ATOM 546 O O . PRO A 1 78 ? 6.340 9.508 -7.888 1.00 88.56 78 PRO A O 1
ATOM 549 N N . PRO A 1 79 ? 6.483 11.465 -8.949 1.00 85.00 79 PRO A N 1
ATOM 550 C CA . PRO A 1 79 ? 7.951 11.511 -8.889 1.00 85.00 79 PRO A CA 1
ATOM 551 C C . PRO A 1 79 ? 8.525 11.425 -7.467 1.00 85.00 79 PRO A C 1
ATOM 553 O O . PRO A 1 79 ? 9.700 11.111 -7.281 1.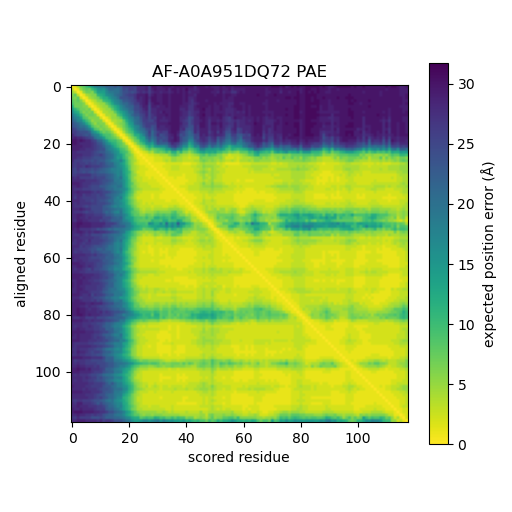00 85.00 79 PRO A O 1
ATOM 556 N N . ARG A 1 80 ? 7.712 11.767 -6.459 1.00 80.44 80 ARG A N 1
ATOM 557 C CA . ARG A 1 80 ? 8.005 11.548 -5.045 1.00 80.44 80 ARG A CA 1
ATOM 558 C C . ARG A 1 80 ? 6.750 11.082 -4.312 1.00 80.44 80 ARG A C 1
ATOM 560 O O . ARG A 1 80 ? 5.746 11.799 -4.373 1.00 80.44 80 ARG A O 1
ATOM 567 N N . PRO A 1 81 ? 6.819 9.976 -3.558 1.00 75.12 81 PRO A N 1
ATOM 568 C CA . PRO A 1 81 ? 5.725 9.565 -2.698 1.00 75.12 81 PRO A CA 1
ATOM 569 C C . PRO A 1 81 ? 5.495 10.601 -1.593 1.00 75.12 81 PRO A C 1
ATOM 571 O O . PRO A 1 81 ? 6.431 11.144 -1.000 1.00 75.12 81 PRO A O 1
ATOM 574 N N . SER A 1 82 ? 4.225 10.893 -1.330 1.00 82.38 82 SER A N 1
ATOM 575 C CA . SER A 1 82 ? 3.797 11.733 -0.212 1.00 82.38 82 SER A CA 1
ATOM 576 C C . SER A 1 82 ? 3.624 10.903 1.061 1.00 82.38 82 SER A C 1
ATOM 578 O O . SER A 1 82 ? 3.233 9.737 0.994 1.00 82.38 82 SER A O 1
ATOM 580 N N . GLY A 1 83 ? 3.821 11.530 2.223 1.00 91.06 83 GLY A N 1
ATOM 581 C CA . GLY A 1 83 ? 3.634 10.897 3.531 1.00 91.06 83 GLY A CA 1
ATOM 582 C C . GLY A 1 83 ? 4.929 10.415 4.177 1.00 91.06 83 GLY A C 1
ATOM 583 O O . GLY A 1 83 ? 6.018 10.558 3.623 1.00 91.06 83 GLY A O 1
ATOM 584 N N . ALA A 1 84 ? 4.803 9.864 5.382 1.00 94.88 84 ALA A N 1
ATOM 585 C CA . ALA A 1 84 ? 5.927 9.273 6.099 1.00 94.88 84 ALA A CA 1
ATOM 586 C C . ALA A 1 84 ? 6.167 7.851 5.587 1.00 94.88 84 ALA A C 1
ATOM 588 O O . ALA A 1 84 ? 5.227 7.064 5.519 1.00 94.88 84 ALA A O 1
ATOM 589 N N . VAL A 1 85 ? 7.410 7.511 5.242 1.00 96.19 85 VAL A N 1
ATOM 590 C CA . VAL A 1 85 ? 7.774 6.128 4.907 1.00 96.19 85 VAL A CA 1
ATOM 591 C C . VAL A 1 85 ? 7.694 5.287 6.175 1.00 96.19 85 VAL A C 1
ATOM 593 O O . VAL A 1 85 ? 8.391 5.578 7.145 1.00 96.19 85 VAL A O 1
ATOM 596 N N . VAL A 1 86 ? 6.858 4.250 6.155 1.00 97.19 86 VAL A N 1
ATOM 597 C CA . VAL A 1 86 ? 6.672 3.338 7.295 1.00 97.19 86 VAL A CA 1
ATOM 598 C C . VAL A 1 86 ? 7.360 1.996 7.082 1.00 97.19 86 VAL A C 1
ATOM 600 O O . VAL A 1 86 ? 7.749 1.356 8.054 1.00 97.19 86 VAL A O 1
ATOM 603 N N . ALA A 1 87 ? 7.548 1.584 5.827 1.00 97.25 87 ALA A N 1
ATOM 604 C CA . ALA A 1 87 ? 8.182 0.319 5.483 1.00 97.25 87 ALA A CA 1
ATOM 605 C C . ALA A 1 87 ? 8.662 0.289 4.023 1.00 97.25 87 ALA A C 1
ATOM 607 O O . ALA A 1 87 ? 8.307 1.145 3.208 1.00 97.25 87 ALA A O 1
ATOM 608 N N . ARG A 1 88 ? 9.464 -0.730 3.699 1.00 96.62 88 ARG A N 1
ATOM 609 C CA . ARG A 1 88 ? 9.834 -1.110 2.330 1.00 96.62 88 ARG A CA 1
ATOM 610 C C . ARG A 1 88 ? 9.765 -2.618 2.166 1.00 96.62 88 ARG A C 1
ATOM 612 O O . ARG A 1 88 ? 10.197 -3.330 3.068 1.00 96.62 88 ARG A O 1
ATOM 619 N N . SER A 1 89 ? 9.279 -3.074 1.019 1.00 97.44 89 SER A N 1
ATOM 620 C CA . SER A 1 89 ? 9.217 -4.488 0.649 1.00 97.44 89 SER A CA 1
ATOM 621 C C . SER A 1 89 ? 9.687 -4.640 -0.790 1.00 97.44 89 SER A C 1
ATOM 623 O O . SER A 1 89 ? 9.101 -4.037 -1.680 1.00 97.44 89 SER A O 1
ATOM 625 N N . GLY A 1 90 ? 10.775 -5.379 -1.019 1.00 95.44 90 GLY A N 1
ATOM 626 C CA . GLY A 1 90 ? 11.435 -5.379 -2.326 1.00 95.44 90 GLY A CA 1
ATOM 627 C C . GLY A 1 90 ? 11.831 -3.957 -2.743 1.00 95.44 90 GLY A C 1
ATOM 628 O O . GLY A 1 90 ? 12.510 -3.250 -1.993 1.00 95.44 90 GLY A O 1
ATOM 629 N N . ASP A 1 91 ? 11.388 -3.540 -3.925 1.00 95.19 91 ASP A N 1
ATOM 630 C CA . ASP A 1 91 ? 11.527 -2.175 -4.442 1.00 95.19 91 ASP A CA 1
ATOM 631 C C . ASP A 1 91 ? 10.348 -1.252 -4.076 1.00 95.19 91 ASP A C 1
ATOM 633 O O . ASP A 1 91 ? 10.410 -0.046 -4.331 1.00 95.19 91 ASP A O 1
ATOM 637 N N . TRP A 1 92 ? 9.310 -1.763 -3.409 1.00 96.62 92 TRP A N 1
ATOM 638 C CA . TRP A 1 92 ? 8.152 -0.969 -3.016 1.00 96.62 92 TRP A CA 1
ATOM 639 C C . TRP A 1 92 ? 8.408 -0.131 -1.771 1.00 96.62 92 TRP A C 1
ATOM 641 O O . TRP A 1 92 ? 9.012 -0.571 -0.784 1.00 96.62 92 TRP A O 1
ATOM 651 N N . THR A 1 93 ? 7.864 1.082 -1.788 1.00 96.81 93 THR A N 1
ATOM 652 C CA . THR A 1 93 ? 7.860 1.990 -0.641 1.00 96.81 93 THR A CA 1
ATOM 653 C C . THR A 1 93 ? 6.446 2.139 -0.104 1.00 96.81 93 THR A C 1
ATOM 655 O O . THR A 1 93 ? 5.531 2.498 -0.839 1.00 96.81 93 THR A O 1
ATOM 658 N N . ILE A 1 94 ? 6.277 1.904 1.196 1.00 97.38 94 ILE A N 1
ATOM 659 C CA . ILE A 1 94 ? 4.993 2.033 1.874 1.00 97.38 94 ILE A CA 1
ATOM 660 C C . ILE A 1 94 ? 5.003 3.328 2.678 1.00 97.38 94 ILE A C 1
ATOM 662 O O . ILE A 1 94 ? 5.887 3.537 3.518 1.00 97.38 94 ILE A O 1
ATOM 666 N N . THR A 1 95 ? 4.027 4.198 2.430 1.00 97.38 95 THR A N 1
ATOM 667 C CA . THR A 1 95 ? 3.870 5.461 3.155 1.00 97.38 95 THR A CA 1
ATOM 668 C C . THR A 1 95 ? 2.543 5.544 3.890 1.00 97.38 95 THR A C 1
ATOM 670 O O . THR A 1 95 ? 1.553 4.924 3.506 1.00 97.38 95 THR A O 1
ATOM 673 N N . GLN A 1 96 ? 2.525 6.337 4.958 1.00 95.88 96 GLN A N 1
ATOM 674 C CA . GLN A 1 96 ? 1.322 6.688 5.698 1.00 95.88 96 GLN A CA 1
ATOM 675 C C . GLN A 1 96 ? 1.070 8.194 5.596 1.00 95.88 96 GLN A C 1
ATOM 677 O O . GLN A 1 96 ? 1.962 9.015 5.844 1.00 95.88 96 GLN A O 1
ATOM 682 N N . ALA A 1 97 ? -0.160 8.561 5.239 1.00 89.81 97 ALA A N 1
ATOM 683 C CA . ALA A 1 97 ? -0.625 9.944 5.204 1.00 89.81 97 ALA A CA 1
ATOM 684 C C . ALA A 1 97 ? -2.147 10.005 5.360 1.00 89.81 97 ALA A C 1
ATOM 686 O O . ALA A 1 97 ? -2.867 9.160 4.836 1.00 89.81 97 ALA A O 1
ATOM 687 N N . GLY A 1 98 ? -2.649 11.021 6.071 1.00 83.25 98 GLY A N 1
ATOM 688 C CA . GLY A 1 98 ? -4.090 11.300 6.145 1.00 83.25 98 GLY A CA 1
ATOM 689 C C . GLY A 1 98 ? -4.950 10.144 6.675 1.00 83.25 98 GLY A C 1
ATOM 690 O O . GLY A 1 98 ? -6.108 10.036 6.290 1.00 83.25 98 GLY A O 1
ATOM 691 N N . GLY A 1 99 ? -4.388 9.265 7.515 1.00 86.44 99 GLY A N 1
ATOM 692 C CA . GLY A 1 99 ? -5.088 8.092 8.054 1.00 86.44 99 GLY A CA 1
ATOM 693 C C . GLY A 1 99 ? -5.214 6.905 7.090 1.00 86.44 99 GLY A C 1
ATOM 694 O O . GLY A 1 99 ? -5.922 5.954 7.405 1.00 86.44 99 GLY A O 1
ATOM 695 N N . GLY A 1 100 ? -4.543 6.942 5.935 1.00 93.62 100 GLY A N 1
ATOM 696 C CA . GLY A 1 100 ? -4.443 5.825 4.995 1.00 93.62 100 GLY A CA 1
ATOM 697 C C . GLY A 1 100 ? -3.000 5.380 4.770 1.00 93.62 100 GLY A C 1
ATOM 698 O O . GLY A 1 100 ? -2.052 6.024 5.234 1.00 93.62 100 GLY A O 1
ATOM 699 N N . LEU A 1 101 ? -2.856 4.286 4.024 1.00 96.56 101 LEU A N 1
ATOM 700 C CA . LEU A 1 101 ? -1.569 3.804 3.530 1.00 96.56 101 LEU A CA 1
ATOM 701 C C . LEU A 1 101 ? -1.500 3.947 2.011 1.00 96.56 101 LEU A C 1
ATOM 703 O O . LEU A 1 101 ? -2.523 3.977 1.322 1.00 96.56 101 LEU A O 1
ATOM 707 N N . ALA A 1 102 ? -0.286 4.008 1.488 1.00 97.06 102 ALA A N 1
ATOM 708 C CA . ALA A 1 102 ? -0.032 3.888 0.067 1.00 97.06 102 ALA A CA 1
ATOM 709 C C . ALA A 1 102 ? 1.180 2.993 -0.193 1.00 97.06 102 ALA A C 1
ATOM 711 O O . ALA A 1 102 ? 2.133 3.005 0.585 1.00 97.06 102 ALA A O 1
ATOM 712 N N . ILE A 1 103 ? 1.134 2.242 -1.290 1.00 97.19 103 ILE A N 1
ATOM 713 C CA . ILE A 1 103 ? 2.261 1.482 -1.830 1.00 97.19 103 ILE A CA 1
ATOM 714 C C . ILE A 1 103 ? 2.669 2.136 -3.142 1.00 97.19 103 ILE A C 1
ATOM 716 O O . ILE A 1 103 ? 1.879 2.184 -4.085 1.00 97.19 103 ILE A O 1
ATOM 720 N N . ASP A 1 104 ? 3.899 2.630 -3.188 1.00 96.50 104 ASP A N 1
ATOM 721 C CA . ASP A 1 104 ? 4.555 3.104 -4.399 1.00 96.50 104 ASP A CA 1
ATOM 722 C C . ASP A 1 104 ? 5.459 1.994 -4.946 1.00 96.50 104 ASP A C 1
ATOM 724 O O . ASP A 1 104 ? 6.390 1.548 -4.269 1.00 96.50 104 ASP A O 1
ATOM 728 N N . THR A 1 105 ? 5.156 1.551 -6.163 1.00 94.69 105 THR A N 1
ATOM 729 C CA . THR A 1 105 ? 5.877 0.497 -6.896 1.00 94.69 105 THR A CA 1
ATOM 730 C C . THR A 1 105 ? 6.900 1.062 -7.890 1.00 94.69 105 THR A C 1
ATOM 732 O O . THR A 1 105 ? 7.495 0.321 -8.666 1.00 94.69 105 THR A O 1
ATOM 735 N N . GLY A 1 106 ? 7.056 2.388 -7.948 1.00 92.06 106 GLY A N 1
ATOM 736 C CA . GLY A 1 106 ? 7.839 3.107 -8.953 1.00 92.06 106 GLY A CA 1
ATOM 737 C C . GLY A 1 106 ? 7.087 3.367 -10.264 1.00 92.06 106 GLY A C 1
ATOM 738 O O . G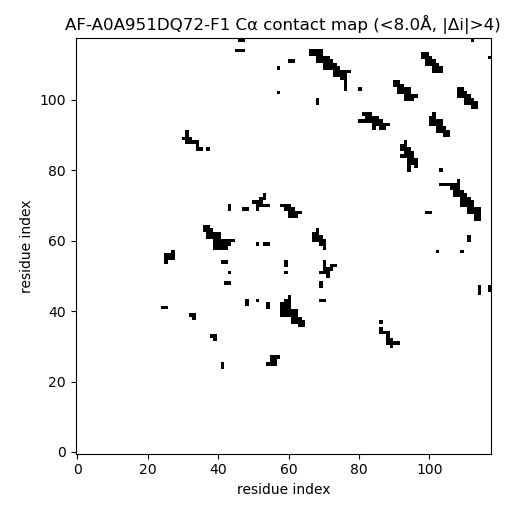LY A 1 106 ? 7.338 4.382 -10.914 1.00 92.06 106 GLY A O 1
ATOM 739 N N . ALA A 1 107 ? 6.143 2.500 -10.643 1.00 93.25 107 ALA A N 1
ATOM 740 C CA . ALA A 1 107 ? 5.253 2.708 -11.793 1.00 93.25 107 ALA A CA 1
ATOM 741 C C . ALA A 1 107 ? 3.850 3.155 -11.358 1.00 93.25 107 ALA A C 1
ATOM 743 O O . ALA A 1 107 ? 3.268 4.084 -11.922 1.00 93.25 107 ALA A O 1
ATOM 744 N N . ASP A 1 108 ? 3.329 2.507 -10.320 1.00 96.06 108 ASP A N 1
ATOM 745 C CA . ASP A 1 108 ? 1.983 2.699 -9.802 1.00 96.06 108 ASP A CA 1
ATOM 746 C C . ASP A 1 108 ? 1.983 3.036 -8.313 1.00 96.06 108 ASP A C 1
ATOM 748 O O . ASP A 1 108 ? 2.794 2.523 -7.538 1.00 96.06 108 ASP A O 1
ATOM 752 N N . LEU A 1 109 ? 1.002 3.847 -7.923 1.00 96.00 109 LEU A N 1
ATOM 753 C CA . LEU A 1 109 ? 0.636 4.144 -6.550 1.00 96.00 109 LEU A CA 1
ATOM 754 C C . LEU A 1 109 ? -0.705 3.477 -6.225 1.00 96.00 109 LEU A C 1
ATOM 756 O O . LEU A 1 109 ? -1.744 3.844 -6.784 1.00 96.00 109 LEU A O 1
ATOM 760 N N . PHE A 1 110 ? -0.689 2.539 -5.284 1.00 96.12 110 PHE A N 1
ATOM 761 C CA . PHE A 1 110 ? -1.888 1.916 -4.729 1.00 96.12 110 PHE A CA 1
ATOM 762 C C . PHE A 1 110 ? -2.250 2.588 -3.411 1.00 96.12 110 PHE A C 1
ATOM 764 O O . PHE A 1 110 ? -1.391 2.739 -2.546 1.00 96.12 110 PHE A O 1
ATOM 771 N N . THR A 1 111 ? -3.510 2.989 -3.239 1.00 94.81 111 THR A N 1
ATOM 772 C CA . THR A 1 111 ? -3.977 3.593 -1.980 1.00 94.81 111 THR A CA 1
ATOM 773 C C . THR A 1 111 ? -4.835 2.628 -1.184 1.00 94.81 111 THR A C 1
ATOM 775 O O . THR A 1 111 ? -5.599 1.840 -1.747 1.00 94.81 111 THR A O 1
ATOM 778 N N . TYR A 1 112 ? -4.723 2.729 0.135 1.00 94.75 112 TYR A N 1
ATOM 779 C CA . TYR A 1 112 ? -5.383 1.861 1.089 1.00 94.75 112 TYR A CA 1
ATOM 780 C C . TYR A 1 112 ? -6.086 2.688 2.156 1.00 94.75 112 TYR A C 1
ATOM 782 O O . TYR A 1 112 ? -5.542 3.661 2.690 1.00 94.75 112 TYR A O 1
ATOM 790 N N . ARG A 1 113 ? -7.308 2.281 2.483 1.00 93.06 113 ARG A N 1
ATOM 791 C CA . ARG A 1 113 ? -8.164 2.951 3.460 1.00 93.06 113 ARG A CA 1
ATOM 792 C C . ARG A 1 113 ? -8.431 2.007 4.624 1.00 93.06 113 ARG A C 1
ATOM 794 O O . ARG A 1 113 ? -8.674 0.829 4.395 1.00 93.06 113 ARG A O 1
ATOM 801 N N . LEU A 1 114 ? -8.417 2.524 5.851 1.00 93.62 114 LEU A N 1
ATOM 802 C CA . LEU A 1 114 ? -8.787 1.739 7.029 1.00 93.62 114 LEU A CA 1
ATOM 803 C C . LEU A 1 114 ? -10.207 1.182 6.856 1.00 93.62 114 LEU A C 1
ATOM 805 O O . LEU A 1 114 ? -11.117 1.953 6.541 1.00 93.62 114 LEU A O 1
ATOM 809 N N . GLU A 1 115 ? -10.399 -0.113 7.091 1.00 90.38 115 GLU A N 1
ATOM 810 C CA . GLU A 1 115 ? -11.670 -0.815 6.875 1.00 90.38 115 GLU A CA 1
ATOM 811 C C . GLU A 1 115 ? -12.839 -0.134 7.604 1.00 90.38 115 GLU A C 1
ATOM 813 O O . GLU A 1 115 ? -13.868 0.157 7.004 1.00 90.38 115 GLU A O 1
ATOM 818 N N . ALA A 1 116 ? -12.635 0.244 8.870 1.00 85.94 116 ALA A N 1
ATOM 819 C CA . ALA A 1 116 ? -13.632 0.946 9.684 1.00 85.94 116 ALA A CA 1
ATOM 820 C C . ALA A 1 116 ? -14.023 2.329 9.141 1.00 85.94 116 ALA A C 1
ATOM 822 O O . ALA A 1 116 ? -15.005 2.916 9.587 1.00 85.94 116 ALA A O 1
ATOM 823 N N . SER A 1 117 ? -13.219 2.883 8.232 1.00 81.12 117 SER A N 1
ATOM 824 C CA . SER A 1 117 ? -13.515 4.162 7.612 1.00 81.12 117 SER A CA 1
ATOM 825 C C . SER A 1 117 ? -14.234 4.022 6.284 1.00 81.12 117 SER A C 1
ATOM 827 O O . SER A 1 117 ? -14.636 5.064 5.795 1.00 81.12 117 SER A O 1
ATOM 829 N N . CYS A 1 118 ? -14.401 2.822 5.705 1.00 68.56 118 CYS A N 1
ATOM 830 C CA . CYS A 1 118 ? -15.295 2.621 4.564 1.00 68.56 118 CYS A CA 1
ATOM 831 C C . CYS A 1 118 ? -16.678 3.220 4.875 1.00 68.56 118 CYS A C 1
ATOM 833 O O . CYS A 1 118 ? -17.042 4.104 4.067 1.00 68.56 118 CYS A O 1
#

Radius of gyration: 23.92 Å; Cα contacts (8 Å, |Δi|>4): 203; chains: 1; bounding box: 29×94×26 Å

Nearest PDB structures (foldseek):
  7ybd-assembly1_A-2  TM=7.819E-01  e=7.051E+00  Clostridioides difficile
  9gvj-assembly1_A  TM=2.841E-01  e=1.602E+00  Homo sapiens
  9gvq-assembly1_A  TM=2.841E-01  e=1.602E+00  Homo sapiens
  9gvj-assembly1_B  TM=2.182E-01  e=1.696E+00  Homo sapiens
  9gvq-assembly1_B  TM=2.182E-01  e=3.988E+00  Homo sapiens

Sequence (118 aa):
MSRLAAAALLTALLAAACGGGGAAAPSWRASHPDPNGLTFDEQAPGLCALTVQYPDSAPA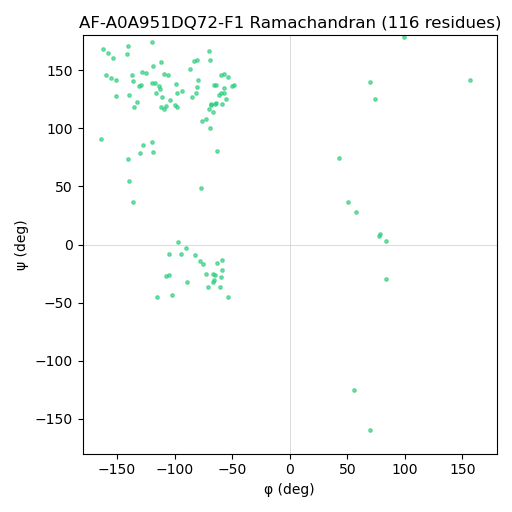AIEYQGGTYVQRSRAVAPPRPSGAVVARSGDWTITQAGGGLAIDTGADLFTYRLEASC